Protein AF-A0A519EHX8-F1 (afdb_monomer)

Solvent-accessible surface area (backbone atoms only — not comparable to full-atom values): 9164 Å² total; per-residue (Å²): 138,86,83,90,89,79,92,77,87,86,89,83,84,90,79,92,86,82,85,88,84,86,84,90,80,91,80,90,84,87,84,90,84,77,94,84,84,89,82,90,84,70,79,72,76,76,70,80,77,74,66,50,79,37,55,89,44,58,75,76,44,63,64,68,82,76,87,35,92,47,74,42,64,42,79,53,74,64,41,66,29,27,34,33,44,48,28,32,24,74,39,66,49,54,86,52,86,92,36,44,37,29,40,29,34,38,53,58,97,89,46,72,49,78,49,55,47,24,68,45,72,74,62,54,64,72,36,79,46,46,54,67,36,73,39,31,20,31,68

Nearest PDB structures (foldseek):
  7qrl-assembly2_B  TM=9.543E-01  e=3.410E-07  Caulobacter vibrioides
  8c0j-assembly1_B  TM=9.342E-01  e=8.572E-06  Citrobacter rodentium
  8tzl-assembly1_E  TM=9.399E-01  e=1.564E-05  Vibrio cholerae
  7e64-assembly1_A  TM=7.953E-01  e=8.057E-05  Campylobacter jejuni
  6smk-assembly1_A  TM=7.667E-01  e=5.762E-04  Enterococcus faecalis V583

Radius of gyration: 29.68 Å; Cα contacts (8 Å, |Δi|>4): 220; chains: 1; bounding box: 86×54×64 Å

pLDDT: mean 78.02, std 21.16, range [36.06, 97.44]

Secondary structure (DSSP, 8-state):
--------------------------------------------------PPPSSSS-EEE---SSS-SS-EE---TTPEEE-SSSEEEEEEES-STTT-EEEEEE-SSS-EEEEEEEEEE---TT-EE-TT-EEEEE-

Sequence (139 aa):
MPRSNFPLLALRSTAAVGAVFALLACTTTGPTPGTGKPGTGATPAQPKALFIRPAAGATLSRYDGKRNKGLDIAGNAGDPVIAAADGRVVFVGSQLRGYGNMVIVKHNETFLTAYAHNQAIAVKENQIVRQGQKIAEMG

Structure (mmCIF, N/CA/C/O backbone):
data_AF-A0A519EHX8-F1
#
_entry.id   AF-A0A519EHX8-F1
#
loop_
_atom_site.group_PDB
_atom_site.id
_atom_site.type_symbol
_atom_site.label_atom_id
_atom_site.label_alt_id
_atom_site.label_comp_id
_atom_site.label_asym_id
_atom_site.label_entity_id
_atom_site.label_seq_id
_atom_site.pdbx_PDB_ins_code
_atom_site.Cartn_x
_atom_site.Cartn_y
_atom_site.Cartn_z
_atom_site.occupancy
_atom_site.B_iso_or_equiv
_atom_site.auth_seq_id
_atom_site.auth_comp_id
_atom_site.auth_asym_id
_atom_site.auth_atom_id
_atom_site.pdbx_PDB_model_num
ATOM 1 N N . MET A 1 1 ? -68.489 -8.369 -25.624 1.00 43.09 1 MET A N 1
ATOM 2 C CA . MET A 1 1 ? -68.039 -9.780 -25.764 1.00 43.09 1 MET A CA 1
ATOM 3 C C . MET A 1 1 ? -66.754 -9.773 -26.590 1.00 43.09 1 MET A C 1
ATOM 5 O O . MET A 1 1 ? -66.739 -8.925 -27.475 1.00 43.09 1 MET A O 1
ATOM 9 N N . PRO A 1 2 ? -65.740 -10.657 -26.434 1.00 55.25 2 PRO A N 1
ATOM 10 C CA . PRO A 1 2 ? -65.383 -11.664 -25.402 1.00 55.25 2 PRO A CA 1
ATOM 11 C C . PRO A 1 2 ? -63.995 -11.359 -24.745 1.00 55.25 2 PRO A C 1
ATOM 13 O O . PRO A 1 2 ? -63.214 -10.590 -25.285 1.00 55.25 2 PRO A O 1
ATOM 16 N N . ARG A 1 3 ? -63.725 -11.697 -23.474 1.00 43.38 3 ARG A N 1
ATOM 17 C CA . ARG A 1 3 ? -63.249 -12.975 -22.874 1.00 43.38 3 ARG A CA 1
ATOM 18 C C . ARG A 1 3 ? -61.792 -13.385 -23.195 1.00 43.38 3 ARG A C 1
ATOM 20 O O . ARG A 1 3 ? -61.523 -13.960 -24.237 1.00 43.38 3 ARG A O 1
ATOM 27 N N . SER A 1 4 ? -60.915 -13.107 -22.218 1.00 57.81 4 SER A N 1
ATOM 28 C CA . SER A 1 4 ? -59.992 -14.038 -21.527 1.00 57.81 4 SER A CA 1
ATOM 29 C C . SER A 1 4 ? -59.362 -15.199 -22.309 1.00 57.81 4 SER A C 1
ATOM 31 O O . SER A 1 4 ? -60.084 -16.086 -22.753 1.00 57.81 4 SER A O 1
ATOM 33 N N . ASN A 1 5 ? -58.024 -15.300 -22.277 1.00 53.59 5 ASN A N 1
ATOM 34 C CA . ASN A 1 5 ? -57.341 -16.592 -22.385 1.00 53.59 5 ASN A CA 1
ATOM 35 C C . ASN A 1 5 ? -55.972 -16.587 -21.668 1.00 53.59 5 ASN A C 1
ATOM 37 O O . ASN A 1 5 ? -54.995 -16.040 -22.169 1.00 53.59 5 ASN A O 1
ATOM 41 N N . PHE A 1 6 ? -55.928 -17.198 -20.482 1.00 54.97 6 PHE A N 1
ATOM 42 C CA . PHE A 1 6 ? -54.715 -17.645 -19.787 1.00 54.97 6 PHE A CA 1
ATOM 43 C C . PHE A 1 6 ? -54.666 -19.176 -19.902 1.00 54.97 6 PHE A C 1
ATOM 45 O O . PHE A 1 6 ? -55.687 -19.806 -19.612 1.00 54.97 6 PHE A O 1
ATOM 52 N N . PRO A 1 7 ? -53.540 -19.805 -20.280 1.00 60.97 7 PRO A N 1
ATOM 53 C CA . PRO A 1 7 ? -53.424 -21.252 -20.193 1.00 60.97 7 PRO A CA 1
ATOM 54 C C . PRO A 1 7 ? -53.146 -21.690 -18.746 1.00 60.97 7 PRO A C 1
ATOM 56 O O . PRO A 1 7 ? -52.246 -21.194 -18.070 1.00 60.97 7 PRO A O 1
ATOM 59 N N . LEU A 1 8 ? -53.987 -22.622 -18.306 1.00 47.22 8 LEU A N 1
ATOM 60 C CA . LEU A 1 8 ? -54.008 -23.346 -17.038 1.00 47.22 8 LEU A CA 1
ATOM 61 C C . LEU A 1 8 ? -53.202 -24.661 -17.169 1.00 47.22 8 LEU A C 1
ATOM 63 O O . LEU A 1 8 ? -53.045 -25.164 -18.280 1.00 47.22 8 LEU A O 1
ATOM 67 N N . LEU A 1 9 ? -52.848 -25.262 -16.021 1.00 48.34 9 LEU A N 1
ATOM 68 C CA . LEU A 1 9 ? -52.297 -26.621 -15.798 1.00 48.34 9 LEU A CA 1
ATOM 69 C C . LEU A 1 9 ? -50.791 -26.794 -16.111 1.00 48.34 9 LEU A C 1
ATOM 71 O O . LEU A 1 9 ? -50.321 -26.461 -17.183 1.00 48.34 9 LEU A O 1
ATOM 75 N N . ALA A 1 10 ? -49.969 -27.351 -15.217 1.00 45.78 10 ALA A N 1
ATOM 76 C CA . ALA A 1 10 ? -50.206 -28.642 -14.583 1.00 45.78 10 ALA A CA 1
ATOM 77 C C . ALA A 1 10 ? -49.634 -28.775 -13.157 1.00 45.78 10 ALA A C 1
ATOM 79 O O . ALA A 1 10 ? -48.503 -28.407 -12.852 1.00 45.78 10 ALA A O 1
ATOM 80 N N . LEU A 1 11 ? -50.469 -29.391 -12.323 1.00 51.28 11 LEU A N 1
ATOM 81 C CA . LEU A 1 11 ? -50.260 -29.915 -10.980 1.00 51.28 11 LEU A CA 1
ATOM 82 C C . LEU A 1 11 ? -49.600 -31.307 -11.049 1.00 51.28 11 LEU A C 1
ATOM 84 O O . LEU A 1 11 ? -50.126 -32.174 -11.744 1.00 51.28 11 LEU A O 1
ATOM 88 N N . ARG A 1 12 ? -48.518 -31.547 -10.294 1.00 48.56 12 ARG A N 1
ATOM 89 C CA . ARG A 1 12 ? -48.061 -32.880 -9.827 1.00 48.56 12 ARG A CA 1
ATOM 90 C C . ARG A 1 12 ? -47.358 -32.688 -8.472 1.00 48.56 12 ARG A C 1
ATOM 92 O O . ARG A 1 12 ? -46.308 -32.068 -8.419 1.00 48.56 12 ARG A O 1
ATOM 99 N N . SER A 1 13 ? -48.045 -32.896 -7.350 1.00 43.69 13 SER A N 1
ATOM 100 C CA . SER A 1 13 ? -48.182 -34.169 -6.608 1.00 43.69 13 SER A CA 1
ATOM 101 C C . SER A 1 13 ? -46.928 -34.598 -5.822 1.00 43.69 13 SER A C 1
ATOM 103 O O . SER A 1 13 ? -46.024 -35.224 -6.356 1.00 43.69 13 SER A O 1
ATOM 105 N N . THR A 1 14 ? -46.939 -34.217 -4.538 1.00 49.62 14 THR A N 1
ATOM 106 C CA . THR A 1 14 ? -46.681 -34.980 -3.290 1.00 49.62 14 THR A CA 1
ATOM 107 C C . THR A 1 14 ? -45.928 -36.323 -3.294 1.00 49.62 14 THR A C 1
ATOM 109 O O . THR A 1 14 ? -46.400 -37.290 -3.885 1.00 49.62 14 THR A O 1
ATOM 112 N N . ALA A 1 15 ? -44.931 -36.423 -2.402 1.00 48.00 15 ALA A N 1
ATOM 113 C CA . ALA A 1 15 ? -44.737 -37.485 -1.387 1.00 48.00 15 ALA A CA 1
ATOM 114 C C . ALA A 1 15 ? -43.733 -36.935 -0.332 1.00 48.00 15 ALA A C 1
ATOM 116 O O . ALA A 1 15 ? -42.703 -36.406 -0.730 1.00 48.00 15 ALA A O 1
ATOM 117 N N . ALA A 1 16 ? -44.058 -36.744 0.960 1.00 46.53 16 ALA A N 1
ATOM 118 C CA . ALA A 1 16 ? -44.213 -37.730 2.055 1.00 46.53 16 ALA A CA 1
ATOM 119 C C . ALA A 1 16 ? -42.914 -38.537 2.319 1.00 46.53 16 ALA A C 1
ATOM 121 O O . ALA A 1 16 ? -42.324 -38.999 1.356 1.00 46.53 16 ALA A O 1
ATOM 122 N N . VAL A 1 17 ? -42.380 -38.821 3.519 1.00 46.62 17 VAL A N 1
ATOM 123 C CA . VAL A 1 17 ? -42.726 -38.703 4.956 1.00 46.62 17 VAL A CA 1
ATOM 124 C C . VAL A 1 17 ? -41.438 -39.070 5.744 1.00 46.62 17 VAL A C 1
ATOM 126 O O . VAL A 1 17 ? -40.627 -39.844 5.244 1.00 46.62 17 VAL A O 1
ATOM 129 N N . GLY A 1 18 ? -41.283 -38.588 6.986 1.00 39.56 18 GLY A N 1
ATOM 130 C CA . GLY A 1 18 ? -40.362 -39.148 8.000 1.00 39.56 18 GLY A CA 1
ATOM 131 C C . GLY A 1 18 ? -40.212 -38.210 9.211 1.00 39.56 18 GLY A C 1
ATOM 132 O O . GLY A 1 18 ? -39.377 -37.318 9.182 1.00 39.56 18 GLY A O 1
ATOM 133 N N . ALA A 1 19 ? -41.178 -38.160 10.141 1.00 50.41 19 ALA A N 1
ATOM 134 C CA . ALA A 1 19 ? -41.227 -38.928 11.407 1.00 50.41 19 ALA A CA 1
ATOM 135 C C . ALA A 1 19 ? -40.030 -38.623 12.348 1.00 50.41 19 ALA A C 1
ATOM 137 O O . ALA A 1 19 ? -38.945 -39.151 12.157 1.00 50.41 19 ALA A O 1
ATOM 138 N N . VAL A 1 20 ? -40.120 -37.586 13.196 1.00 49.75 20 VAL A N 1
ATOM 139 C CA . VAL A 1 20 ? -40.538 -37.589 14.626 1.00 49.75 20 VAL A CA 1
ATOM 140 C C . VAL A 1 20 ? -39.564 -38.310 15.571 1.00 49.75 20 VAL A C 1
ATOM 142 O O . VAL A 1 20 ? -39.536 -39.532 15.608 1.00 49.75 20 VAL A O 1
ATOM 145 N N . PHE A 1 21 ? -38.897 -37.533 16.435 1.00 46.91 21 PHE A N 1
ATOM 146 C CA . PHE A 1 21 ? -38.551 -37.930 17.805 1.00 46.91 21 PHE A CA 1
ATOM 147 C C . PHE A 1 21 ? -38.696 -36.721 18.746 1.00 46.91 21 PHE A C 1
ATOM 149 O O . PHE A 1 21 ? -38.041 -35.694 18.585 1.00 46.91 21 PHE A O 1
ATOM 156 N N . ALA A 1 22 ? -39.619 -36.863 19.696 1.00 47.88 22 ALA A N 1
ATOM 157 C CA . ALA A 1 22 ? -39.809 -36.041 20.891 1.00 47.88 22 ALA A CA 1
ATOM 158 C C . ALA A 1 22 ? -38.858 -36.571 22.004 1.00 47.88 22 ALA A C 1
ATOM 160 O O . ALA A 1 22 ? -38.336 -37.670 21.848 1.00 47.88 22 ALA A O 1
ATOM 161 N N . LEU A 1 23 ? -38.548 -35.941 23.143 1.00 49.62 23 LEU A N 1
ATOM 162 C CA . LEU A 1 23 ? -39.348 -35.197 24.122 1.00 49.62 23 LEU A CA 1
ATOM 163 C C . LEU A 1 23 ? -38.387 -34.773 25.278 1.00 49.62 23 LEU A C 1
ATOM 165 O O . LEU A 1 23 ? -37.368 -35.431 25.475 1.00 49.62 23 LEU A O 1
ATOM 169 N N . LEU A 1 24 ? -38.821 -33.798 26.097 1.00 51.38 24 LEU A N 1
ATOM 170 C CA . LEU A 1 24 ? -38.418 -33.474 27.494 1.00 51.38 24 LEU A CA 1
ATOM 171 C C . LEU A 1 24 ? -37.150 -32.614 27.724 1.00 51.38 24 LEU A C 1
ATOM 173 O O . LEU A 1 24 ? -36.133 -32.849 27.095 1.00 51.38 24 LEU A O 1
ATOM 177 N N . ALA A 1 25 ? -37.044 -31.692 28.694 1.00 42.75 25 ALA A N 1
ATOM 178 C CA . ALA A 1 25 ? -37.944 -30.886 29.542 1.00 42.75 25 ALA A CA 1
ATOM 179 C C . ALA A 1 25 ? -37.055 -30.053 30.521 1.00 42.75 25 ALA A C 1
ATOM 181 O O . ALA A 1 25 ? -35.926 -30.459 30.776 1.00 42.75 25 ALA A O 1
ATOM 182 N N . CYS A 1 26 ? -37.625 -29.008 31.158 1.00 36.06 26 CYS A N 1
ATOM 183 C CA . CYS A 1 26 ? -37.190 -28.366 32.432 1.00 36.06 26 CYS A CA 1
ATOM 184 C C . CYS A 1 26 ? -35.904 -27.493 32.381 1.00 36.06 26 CYS A C 1
ATOM 186 O O . CYS A 1 26 ? -34.982 -27.819 31.657 1.00 36.06 26 CYS A O 1
ATOM 188 N N . THR A 1 27 ? -35.656 -26.402 33.118 1.00 41.41 27 THR A N 1
ATOM 189 C CA . THR A 1 27 ? -36.340 -25.567 34.127 1.00 41.41 27 THR A CA 1
ATOM 190 C C . THR A 1 27 ? -35.393 -24.381 34.441 1.00 41.41 27 THR A C 1
ATOM 192 O O . THR A 1 27 ? -34.182 -24.565 34.470 1.00 41.41 27 THR A O 1
ATOM 195 N N . THR A 1 28 ? -35.970 -23.213 34.760 1.00 45.91 28 THR A N 1
ATOM 196 C CA . THR A 1 28 ? -35.573 -22.262 35.836 1.00 45.91 28 THR A CA 1
ATOM 197 C C . THR A 1 28 ? -34.231 -21.485 35.845 1.00 45.91 28 THR A C 1
ATOM 199 O O . THR A 1 28 ? -33.150 -22.061 35.847 1.00 45.91 28 THR A O 1
ATOM 202 N N . THR A 1 29 ? -34.387 -20.174 36.122 1.00 45.75 29 THR A N 1
ATOM 203 C CA . THR A 1 29 ? -33.524 -19.273 36.936 1.00 45.75 29 THR A CA 1
ATOM 204 C C . THR A 1 29 ? -32.509 -18.380 36.202 1.00 45.75 29 THR A C 1
ATOM 206 O O . THR A 1 29 ? -31.592 -18.849 35.541 1.00 45.75 29 THR A O 1
ATOM 209 N N . GLY A 1 30 ? -32.682 -17.057 36.366 1.00 46.91 30 GLY A N 1
ATOM 210 C CA . GLY A 1 30 ? -31.761 -16.000 35.915 1.00 46.91 30 GLY A CA 1
ATOM 211 C C . GLY A 1 30 ? -30.446 -15.935 36.709 1.00 46.91 30 GLY A C 1
ATOM 212 O O . GLY A 1 30 ? -30.235 -16.726 37.627 1.00 46.91 30 GLY A O 1
ATOM 213 N N . PRO A 1 31 ? -29.564 -14.968 36.392 1.00 53.19 31 PRO A N 1
ATOM 214 C CA . PRO A 1 31 ? -29.543 -13.763 37.230 1.00 53.19 31 PRO A CA 1
ATOM 215 C C . PRO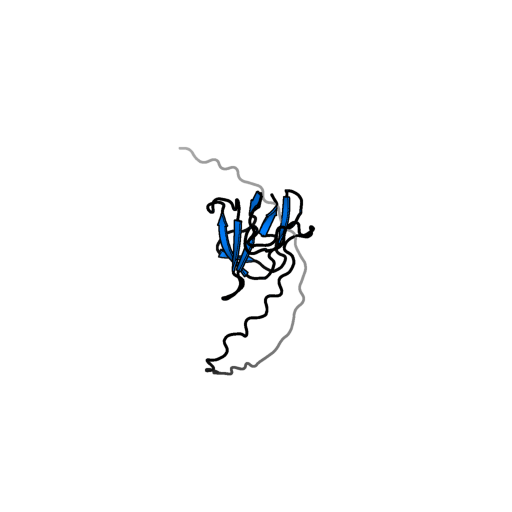 A 1 31 ? -29.226 -12.448 36.483 1.00 53.19 31 PRO A C 1
ATOM 217 O O . PRO A 1 31 ? -28.479 -12.421 35.509 1.00 53.19 31 PRO A O 1
ATOM 220 N N . THR A 1 32 ? -29.727 -11.333 37.026 1.00 51.41 32 THR A N 1
ATOM 221 C CA . THR A 1 32 ? -29.148 -9.984 36.867 1.00 51.41 32 THR A CA 1
ATOM 222 C C . THR A 1 32 ? -28.199 -9.751 38.047 1.00 51.41 32 THR A C 1
ATOM 224 O O . THR A 1 32 ? -28.633 -9.911 39.190 1.00 51.41 32 THR A O 1
ATOM 227 N N . PRO A 1 33 ? -26.905 -9.472 37.818 1.00 51.19 33 PRO A N 1
ATOM 228 C CA . PRO A 1 33 ? -26.298 -8.193 38.243 1.00 51.19 33 PRO A CA 1
ATOM 229 C C . PRO A 1 33 ? -25.150 -7.756 37.288 1.00 51.19 33 PRO A C 1
ATOM 231 O O . PRO A 1 33 ? -24.602 -8.563 36.554 1.00 51.19 33 PRO A O 1
ATOM 234 N N . GLY A 1 34 ? -24.684 -6.512 37.215 1.00 49.53 34 GLY A N 1
ATOM 235 C CA . GLY A 1 34 ? -24.889 -5.366 38.078 1.00 49.53 34 GLY A CA 1
ATOM 236 C C . GLY A 1 34 ? -24.304 -4.090 37.461 1.00 49.53 34 GLY A C 1
ATOM 237 O O . GLY A 1 34 ? -23.566 -4.103 36.476 1.00 49.53 34 GLY A O 1
ATOM 238 N N . THR A 1 35 ? -24.675 -2.976 38.076 1.00 50.50 35 THR A N 1
ATOM 239 C CA . THR A 1 35 ? -24.130 -1.641 37.854 1.00 50.50 35 THR A CA 1
ATOM 240 C C . THR A 1 35 ? -22.633 -1.610 38.161 1.00 50.50 35 THR A C 1
ATOM 242 O O . THR A 1 35 ? -22.227 -1.886 39.286 1.00 50.50 35 THR A O 1
ATOM 245 N N . GLY A 1 36 ? -21.826 -1.199 37.182 1.00 46.62 36 GLY A N 1
ATOM 246 C CA . GLY A 1 36 ? -20.423 -0.836 37.365 1.00 46.62 36 GLY A CA 1
ATOM 247 C C . GLY A 1 36 ? -20.031 0.309 36.429 1.00 46.62 36 GLY A C 1
ATOM 248 O O . GLY A 1 36 ? -19.767 0.103 35.251 1.00 46.62 36 GLY A O 1
ATOM 249 N N . LYS A 1 37 ? -19.996 1.529 36.958 1.00 48.28 37 LYS A N 1
ATOM 250 C CA . LYS A 1 37 ? -19.274 2.706 36.435 1.00 48.28 37 LYS A CA 1
ATOM 251 C C . LYS A 1 37 ? -18.691 3.407 37.679 1.00 48.28 37 LYS A C 1
ATOM 253 O O . LYS A 1 37 ? -19.394 3.348 38.689 1.00 48.28 37 LYS A O 1
ATOM 258 N N . PRO A 1 38 ? -17.521 4.094 37.685 1.00 52.16 38 PRO A N 1
ATOM 259 C CA . PRO A 1 38 ? -16.658 4.552 36.577 1.00 52.16 38 PRO A CA 1
ATOM 260 C C . PRO A 1 38 ? -15.147 4.249 36.725 1.00 52.16 38 PRO A C 1
ATOM 262 O O . PRO A 1 38 ? -14.624 4.097 37.821 1.00 52.16 38 PRO A O 1
ATOM 265 N N . GLY A 1 39 ? -14.419 4.333 35.608 1.00 51.34 39 GLY A N 1
ATOM 266 C CA . GLY A 1 39 ? -12.966 4.517 35.593 1.00 51.34 39 GLY A CA 1
ATOM 267 C C . GLY A 1 39 ? -12.515 5.187 34.297 1.00 51.34 39 GLY A C 1
ATOM 268 O O . GLY A 1 39 ? -12.256 4.518 33.304 1.00 51.34 39 GLY A O 1
ATOM 269 N N . THR A 1 40 ? -12.459 6.518 34.290 1.00 52.28 40 THR A N 1
ATOM 270 C CA . THR A 1 40 ? -11.641 7.268 33.329 1.00 52.28 40 THR A CA 1
ATOM 271 C C . THR A 1 40 ? -10.182 7.051 33.712 1.00 52.28 40 THR A C 1
ATOM 273 O O . THR A 1 40 ? -9.827 7.314 34.857 1.00 52.28 40 THR A O 1
ATOM 276 N N . GLY A 1 41 ? -9.339 6.626 32.769 1.00 51.06 41 GLY A N 1
ATOM 277 C CA . GLY A 1 41 ? -7.887 6.700 32.943 1.00 51.06 41 GLY A CA 1
ATOM 278 C C . GLY A 1 41 ? -7.127 5.430 32.593 1.00 51.06 41 GLY A C 1
ATOM 279 O O . GLY A 1 41 ? -6.532 4.804 33.458 1.00 51.06 41 GLY A O 1
ATOM 280 N N . ALA A 1 42 ? -7.084 5.104 31.308 1.00 52.06 42 ALA A N 1
ATOM 281 C CA . ALA A 1 42 ? -5.878 4.581 30.685 1.00 52.06 42 ALA A CA 1
ATOM 282 C C . ALA A 1 42 ? -6.002 4.895 29.198 1.00 52.06 42 ALA A C 1
ATOM 284 O O . ALA A 1 42 ? -6.758 4.240 28.482 1.00 52.06 42 ALA A O 1
ATOM 285 N N . THR A 1 43 ? -5.285 5.918 28.728 1.00 52.97 43 THR A N 1
ATOM 286 C CA . THR A 1 43 ? -4.861 5.929 27.326 1.00 52.97 43 THR A CA 1
ATOM 287 C C . THR A 1 43 ? -4.277 4.542 27.075 1.00 52.97 43 THR A C 1
ATOM 289 O O . THR A 1 43 ? -3.351 4.172 27.805 1.00 52.97 43 THR A O 1
ATOM 292 N N . PRO A 1 44 ? -4.826 3.733 26.150 1.00 51.72 44 PRO A N 1
ATOM 293 C CA . PRO A 1 44 ? -4.238 2.442 25.855 1.00 51.72 44 PRO A CA 1
ATOM 294 C C . PRO A 1 44 ? -2.777 2.707 25.529 1.00 51.72 44 PRO A C 1
ATOM 296 O O . PRO A 1 44 ? -2.490 3.540 24.665 1.00 51.72 44 PRO A O 1
ATOM 299 N N . ALA A 1 45 ? -1.865 2.069 26.267 1.00 59.88 45 ALA A N 1
ATOM 300 C CA . ALA A 1 45 ? -0.461 2.043 25.907 1.00 59.88 45 ALA A CA 1
ATOM 301 C C . ALA A 1 45 ? -0.429 1.644 24.434 1.00 59.88 45 ALA A C 1
ATOM 303 O O . ALA A 1 45 ? -0.833 0.528 24.102 1.00 59.88 45 ALA A O 1
ATOM 304 N N . GLN A 1 46 ? -0.101 2.606 23.564 1.00 58.03 46 GLN A N 1
ATOM 305 C CA . GLN A 1 46 ? -0.154 2.419 22.121 1.00 58.03 46 GLN A CA 1
ATOM 306 C C . GLN A 1 46 ? 0.697 1.179 21.858 1.00 58.03 46 GLN A C 1
ATOM 308 O O . GLN A 1 46 ? 1.899 1.218 22.153 1.00 58.03 46 GLN A O 1
ATOM 313 N N . PRO A 1 47 ? 0.106 0.059 21.404 1.00 56.28 47 PRO A N 1
ATOM 314 C CA . PRO A 1 47 ? 0.900 -1.116 21.146 1.00 56.28 47 PRO A CA 1
ATOM 315 C C . PRO A 1 47 ? 1.953 -0.677 20.142 1.00 56.28 47 PRO A C 1
ATOM 317 O O . PRO A 1 47 ? 1.633 0.011 19.167 1.00 56.28 47 PRO A O 1
ATOM 320 N N . LYS A 1 48 ? 3.215 -1.027 20.402 1.00 55.44 48 LYS A N 1
ATOM 321 C CA . LYS A 1 48 ? 4.260 -0.948 19.388 1.00 55.44 48 LYS A CA 1
ATOM 322 C C . LYS A 1 48 ? 3.689 -1.676 18.179 1.00 55.44 48 LYS A C 1
ATOM 324 O O . LYS A 1 48 ? 3.559 -2.896 18.228 1.00 55.44 48 LYS A O 1
ATOM 329 N N . ALA A 1 49 ? 3.257 -0.938 17.160 1.00 60.84 49 ALA A N 1
ATOM 330 C CA . ALA A 1 49 ? 2.690 -1.551 15.978 1.00 60.84 49 ALA A CA 1
ATOM 331 C C . ALA A 1 49 ? 3.807 -2.413 15.388 1.00 60.84 49 ALA A C 1
ATOM 333 O O . ALA A 1 49 ? 4.848 -1.915 14.955 1.00 60.84 49 ALA A O 1
ATOM 334 N N . LEU A 1 50 ? 3.650 -3.727 15.516 1.00 82.81 50 LEU A N 1
ATOM 335 C CA . LEU A 1 50 ? 4.571 -4.693 14.951 1.00 82.81 50 LEU A CA 1
ATOM 336 C C . LEU A 1 50 ? 4.280 -4.700 13.459 1.00 82.81 50 LEU A C 1
ATOM 338 O O . LEU A 1 50 ? 3.373 -5.387 13.011 1.00 82.81 50 LEU A O 1
ATOM 342 N N . PHE A 1 51 ? 4.988 -3.863 12.708 1.00 90.75 51 PHE A N 1
ATOM 343 C CA . PHE A 1 51 ? 4.836 -3.790 11.262 1.00 90.75 51 PHE A CA 1
ATOM 344 C C . PHE A 1 51 ? 5.483 -5.009 10.606 1.00 90.75 51 PHE A C 1
ATOM 346 O O . PHE A 1 51 ? 6.674 -5.263 10.801 1.00 90.75 51 PHE A O 1
ATOM 353 N N . ILE A 1 52 ? 4.713 -5.741 9.803 1.00 93.69 52 ILE A N 1
ATOM 354 C CA . ILE A 1 52 ? 5.258 -6.749 8.890 1.00 93.69 52 ILE A CA 1
ATOM 355 C C . ILE A 1 52 ? 5.755 -6.085 7.606 1.00 93.69 52 ILE A C 1
ATOM 357 O O . ILE A 1 52 ? 5.414 -4.941 7.293 1.00 93.69 52 ILE A O 1
ATOM 361 N N . ARG A 1 53 ? 6.554 -6.818 6.830 1.00 93.06 53 ARG A N 1
ATOM 362 C CA . ARG A 1 53 ? 6.961 -6.361 5.500 1.00 93.06 53 ARG A CA 1
ATOM 363 C C . ARG A 1 53 ? 5.746 -6.339 4.563 1.00 93.06 53 ARG A C 1
ATOM 365 O O . ARG A 1 53 ? 5.067 -7.357 4.467 1.00 93.06 53 ARG A O 1
ATOM 372 N N . PRO A 1 54 ? 5.502 -5.236 3.838 1.00 93.12 54 PRO A N 1
ATOM 373 C CA . PRO A 1 54 ? 4.358 -5.131 2.934 1.00 93.12 54 PRO A CA 1
ATOM 374 C C . PRO A 1 54 ? 4.577 -5.791 1.564 1.00 93.12 54 PRO A C 1
ATOM 376 O O . PRO A 1 54 ? 3.622 -5.954 0.810 1.00 93.12 54 PRO A O 1
ATOM 379 N N . ALA A 1 55 ? 5.818 -6.170 1.244 1.00 94.06 55 ALA A N 1
ATOM 380 C CA . ALA A 1 55 ? 6.187 -6.911 0.042 1.00 94.06 55 ALA A CA 1
ATOM 381 C C . ALA A 1 55 ? 7.394 -7.829 0.319 1.00 94.06 55 ALA A C 1
ATOM 383 O O . ALA A 1 55 ? 8.210 -7.568 1.216 1.00 94.06 55 ALA A O 1
ATOM 384 N N . ALA A 1 56 ? 7.500 -8.917 -0.447 1.00 90.38 56 ALA A N 1
ATOM 385 C CA . ALA A 1 56 ? 8.494 -9.971 -0.234 1.00 90.38 56 ALA A CA 1
ATOM 386 C C . ALA A 1 56 ? 9.888 -9.647 -0.798 1.00 90.38 56 ALA A C 1
ATOM 388 O O . ALA A 1 56 ? 10.871 -10.227 -0.341 1.00 90.38 56 ALA A O 1
ATOM 389 N N . GLY A 1 57 ? 9.997 -8.739 -1.772 1.00 91.50 57 GLY A N 1
ATOM 390 C CA . GLY A 1 57 ? 11.262 -8.512 -2.466 1.00 91.50 57 GLY A CA 1
ATOM 391 C C . GLY A 1 57 ? 12.328 -7.789 -1.641 1.00 91.50 57 GLY A C 1
ATOM 392 O O . GLY A 1 57 ? 12.117 -7.369 -0.497 1.00 91.50 57 GLY A O 1
ATOM 393 N N . ALA A 1 58 ? 13.518 -7.677 -2.233 1.00 92.88 58 ALA A N 1
ATOM 394 C CA . ALA A 1 58 ? 14.679 -7.048 -1.614 1.00 92.88 58 ALA A CA 1
ATOM 395 C C . ALA A 1 58 ? 14.472 -5.539 -1.429 1.00 92.88 58 ALA A C 1
ATOM 397 O O . ALA A 1 58 ? 13.751 -4.898 -2.185 1.00 92.88 58 ALA A O 1
ATOM 398 N N . THR A 1 59 ? 15.117 -4.941 -0.431 1.00 93.25 59 THR A N 1
ATOM 399 C CA . THR A 1 59 ? 15.120 -3.480 -0.311 1.00 93.25 59 THR A CA 1
ATOM 400 C C . THR A 1 59 ? 16.081 -2.882 -1.332 1.00 93.25 59 THR A C 1
ATOM 402 O O . THR A 1 59 ? 17.276 -3.154 -1.259 1.00 93.25 59 THR A O 1
ATOM 405 N N . LEU A 1 60 ? 15.563 -2.049 -2.232 1.00 91.50 60 LEU A N 1
ATOM 406 C CA . LEU A 1 60 ? 16.346 -1.335 -3.241 1.00 91.50 60 LEU A CA 1
ATOM 407 C C . LEU A 1 60 ? 16.986 -0.078 -2.655 1.00 91.50 60 LEU A C 1
ATOM 409 O O . LEU A 1 60 ? 18.177 0.160 -2.830 1.00 91.50 60 LEU A O 1
ATOM 413 N N . SER A 1 61 ? 16.202 0.674 -1.886 1.00 92.38 61 SER A N 1
ATOM 414 C CA . SER A 1 61 ? 16.636 1.921 -1.265 1.00 92.38 61 SER A CA 1
ATOM 415 C C . SER A 1 61 ? 16.114 2.006 0.158 1.00 92.38 61 SER A C 1
ATOM 417 O O . SER A 1 61 ? 15.000 1.579 0.468 1.00 92.38 61 SER A O 1
ATOM 419 N N . ARG A 1 62 ? 16.925 2.588 1.036 1.00 92.56 62 ARG A N 1
ATOM 420 C CA . ARG A 1 62 ? 16.566 2.885 2.423 1.00 92.56 62 ARG A CA 1
ATOM 421 C C . ARG A 1 62 ? 16.299 4.379 2.568 1.00 92.56 62 ARG A C 1
ATOM 423 O O . ARG A 1 62 ? 16.754 5.178 1.754 1.00 92.56 62 ARG A O 1
ATOM 430 N N . TYR A 1 63 ? 15.628 4.734 3.654 1.00 92.00 63 TYR A N 1
ATOM 431 C CA . TYR A 1 63 ? 15.459 6.119 4.066 1.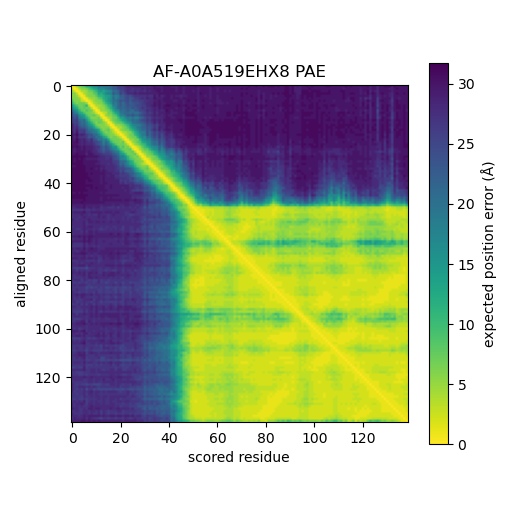00 92.00 63 TYR A CA 1
ATOM 432 C C . TYR A 1 63 ? 16.826 6.782 4.289 1.00 92.00 63 TYR A C 1
ATOM 434 O O . TYR A 1 63 ? 17.624 6.284 5.084 1.00 92.00 63 TYR A O 1
ATOM 442 N N . ASP A 1 64 ? 17.078 7.908 3.622 1.0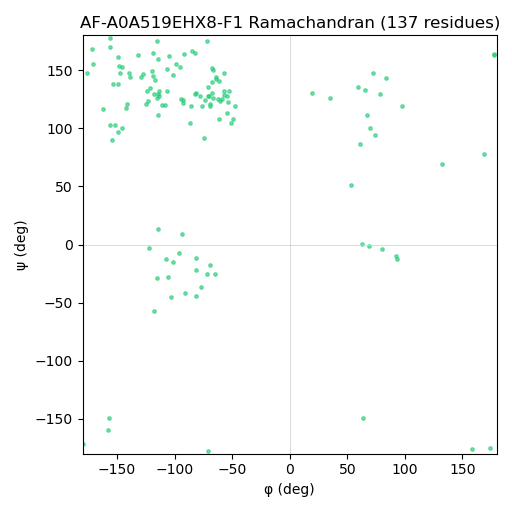0 90.50 64 ASP A N 1
ATOM 443 C CA . ASP A 1 64 ? 18.301 8.712 3.782 1.00 90.50 64 ASP A CA 1
ATOM 444 C C . ASP A 1 64 ? 18.004 10.165 4.203 1.00 90.50 64 ASP A C 1
ATOM 446 O O . ASP A 1 64 ? 18.920 10.960 4.412 1.00 90.50 64 ASP A O 1
ATOM 450 N N . GLY A 1 65 ? 16.722 10.534 4.311 1.00 87.31 65 GLY A N 1
ATOM 451 C CA . GLY A 1 65 ? 16.270 11.870 4.708 1.00 87.31 65 GLY A CA 1
ATOM 452 C C . GLY A 1 65 ? 16.544 12.980 3.686 1.00 87.31 65 GLY A C 1
ATOM 453 O O . GLY A 1 65 ? 16.159 14.123 3.927 1.00 87.31 65 GLY A O 1
ATOM 454 N N . LYS A 1 66 ? 17.177 12.676 2.544 1.00 88.25 66 LYS A N 1
ATOM 455 C CA . LYS A 1 66 ? 17.489 13.651 1.486 1.00 88.25 66 LYS A CA 1
ATOM 456 C C . LYS A 1 66 ? 16.797 13.297 0.180 1.00 88.25 66 LYS A C 1
ATOM 458 O O . LYS A 1 66 ? 16.070 14.125 -0.368 1.00 88.25 66 LYS A O 1
ATOM 463 N N . ARG A 1 67 ? 17.047 12.096 -0.343 1.00 85.50 67 ARG A N 1
ATOM 464 C CA . ARG A 1 67 ? 16.546 11.646 -1.648 1.00 85.50 67 ARG A CA 1
ATOM 465 C C . ARG A 1 67 ? 15.366 10.700 -1.499 1.00 85.50 67 ARG A C 1
ATOM 467 O O . ARG A 1 67 ? 14.356 10.903 -2.165 1.00 85.50 67 ARG A O 1
ATOM 474 N N . ASN A 1 68 ? 15.466 9.735 -0.595 1.00 86.62 68 ASN A N 1
ATOM 475 C CA . ASN A 1 68 ? 14.422 8.787 -0.271 1.00 86.62 68 ASN A CA 1
ATOM 476 C C . ASN A 1 68 ? 13.821 9.078 1.114 1.00 86.62 68 ASN A C 1
ATOM 478 O O . ASN A 1 68 ? 14.488 9.048 2.152 1.00 86.62 68 ASN A O 1
ATOM 482 N N . LYS A 1 69 ? 12.514 9.351 1.110 1.00 89.94 69 LYS A N 1
ATOM 483 C CA . LYS A 1 69 ? 11.706 9.637 2.303 1.00 89.94 69 LYS A CA 1
ATOM 484 C C . LYS A 1 69 ? 11.014 8.388 2.862 1.00 89.94 69 LYS A C 1
ATOM 486 O O . LYS A 1 69 ? 10.184 8.506 3.756 1.00 89.94 69 LYS A O 1
ATOM 491 N N . GLY A 1 70 ? 11.351 7.208 2.354 1.00 89.81 70 GLY A N 1
ATOM 492 C CA . GLY A 1 70 ? 10.743 5.938 2.716 1.00 89.81 70 GLY A CA 1
ATOM 493 C C . GLY A 1 70 ? 11.652 4.745 2.425 1.00 89.81 70 GLY A C 1
ATOM 494 O O . GLY A 1 70 ? 12.874 4.820 2.547 1.00 89.81 70 GLY A O 1
ATOM 495 N N . LEU A 1 71 ? 11.023 3.616 2.112 1.00 92.38 71 LEU A N 1
ATOM 496 C CA . LEU A 1 71 ? 11.672 2.341 1.840 1.00 92.38 71 LEU A CA 1
ATOM 497 C C . LEU A 1 71 ? 11.216 1.852 0.466 1.00 92.38 71 LEU A C 1
ATOM 499 O O . LEU A 1 71 ? 10.027 1.594 0.292 1.00 92.38 71 LEU A O 1
ATOM 503 N N . ASP A 1 72 ? 12.155 1.653 -0.456 1.00 92.62 72 ASP A N 1
ATOM 504 C CA . ASP A 1 72 ? 11.840 1.082 -1.766 1.00 92.62 72 ASP A CA 1
ATOM 505 C C . ASP A 1 72 ? 12.041 -0.431 -1.701 1.00 92.62 72 ASP A C 1
ATOM 507 O O . ASP A 1 72 ? 13.118 -0.916 -1.331 1.00 92.62 72 ASP A O 1
ATOM 511 N N . ILE A 1 73 ? 11.005 -1.187 -2.049 1.00 93.94 73 ILE A N 1
ATOM 512 C CA . ILE A 1 73 ? 11.028 -2.649 -2.052 1.00 93.94 73 ILE A CA 1
ATOM 513 C C . ILE A 1 73 ? 10.880 -3.121 -3.494 1.00 93.94 73 ILE A C 1
ATOM 515 O O . ILE A 1 73 ? 9.987 -2.678 -4.207 1.00 93.94 73 ILE A O 1
ATOM 519 N N . ALA A 1 74 ? 11.773 -4.009 -3.918 1.00 94.25 74 ALA A N 1
ATOM 520 C CA . ALA A 1 74 ? 11.720 -4.634 -5.225 1.00 94.25 74 ALA A CA 1
ATOM 521 C C . ALA A 1 74 ? 10.494 -5.542 -5.346 1.00 94.25 74 ALA A C 1
ATOM 523 O O . ALA A 1 74 ? 10.090 -6.198 -4.385 1.00 94.25 74 ALA A O 1
ATOM 524 N N . GLY A 1 75 ? 9.992 -5.670 -6.562 1.00 93.06 75 GLY A N 1
ATOM 525 C CA . GLY A 1 75 ? 9.100 -6.743 -6.963 1.00 93.06 75 GLY A CA 1
ATOM 526 C C . GLY A 1 75 ? 8.586 -6.517 -8.371 1.00 93.06 75 GLY A C 1
ATOM 527 O O . GLY A 1 75 ? 9.044 -5.606 -9.064 1.00 93.06 75 GLY A O 1
ATOM 528 N N . ASN A 1 76 ? 7.683 -7.383 -8.803 1.00 94.56 76 ASN A N 1
ATOM 529 C CA . ASN A 1 76 ? 7.147 -7.368 -10.153 1.00 94.56 76 ASN A CA 1
ATOM 530 C C . ASN A 1 76 ? 5.831 -6.591 -10.200 1.00 94.56 76 ASN A C 1
ATOM 532 O O . ASN A 1 76 ? 5.088 -6.535 -9.216 1.00 94.56 76 ASN A O 1
ATOM 536 N N . ALA A 1 77 ? 5.517 -6.022 -11.363 1.00 93.56 77 ALA A N 1
ATOM 537 C CA . ALA A 1 77 ? 4.205 -5.433 -11.597 1.00 93.56 77 ALA A CA 1
ATOM 538 C C . ALA A 1 77 ? 3.109 -6.492 -11.368 1.00 93.56 77 ALA A C 1
ATOM 540 O O . ALA A 1 77 ? 3.191 -7.600 -11.900 1.00 93.56 77 ALA A O 1
ATOM 541 N N . GLY A 1 78 ? 2.106 -6.167 -10.554 1.00 93.62 78 GLY A N 1
ATOM 542 C CA . GLY A 1 78 ? 1.047 -7.100 -10.153 1.00 93.62 78 GLY A CA 1
ATOM 543 C C . GLY A 1 78 ? 1.288 -7.871 -8.864 1.00 93.62 78 GLY A C 1
ATOM 544 O O . GLY A 1 78 ? 0.340 -8.466 -8.344 1.00 93.62 78 GLY A O 1
ATOM 545 N N . ASP A 1 79 ? 2.492 -7.821 -8.293 1.00 95.31 79 ASP A N 1
ATOM 546 C CA . ASP A 1 79 ? 2.741 -8.457 -7.004 1.00 95.31 79 ASP A CA 1
ATOM 547 C C . ASP A 1 79 ? 1.848 -7.834 -5.912 1.00 95.31 79 ASP A C 1
ATOM 549 O O . ASP A 1 79 ? 1.632 -6.614 -5.883 1.00 95.31 79 ASP A O 1
ATOM 553 N N . PRO A 1 80 ? 1.307 -8.652 -4.991 1.00 95.94 80 PRO A N 1
ATOM 554 C CA . PRO A 1 80 ? 0.404 -8.166 -3.962 1.00 95.94 80 PRO A CA 1
ATOM 555 C C . PRO A 1 80 ? 1.154 -7.315 -2.933 1.00 95.94 80 PRO A C 1
ATOM 557 O O . PRO A 1 80 ? 2.110 -7.771 -2.306 1.00 95.94 80 PRO A O 1
ATOM 560 N N . VAL A 1 81 ? 0.650 -6.105 -2.692 1.00 96.62 81 VAL A N 1
ATOM 561 C CA . VAL A 1 81 ? 1.065 -5.262 -1.566 1.00 96.62 81 VAL A CA 1
ATOM 562 C C . VAL A 1 81 ? 0.104 -5.495 -0.414 1.00 96.62 81 VAL A C 1
ATOM 564 O O . VAL A 1 81 ? -1.115 -5.346 -0.571 1.00 96.62 81 VAL A O 1
ATOM 567 N N . ILE A 1 82 ? 0.645 -5.856 0.747 1.00 96.56 82 ILE A N 1
ATOM 568 C CA . ILE A 1 82 ? -0.133 -6.147 1.953 1.00 96.56 82 ILE A CA 1
ATOM 569 C C . ILE A 1 82 ? -0.010 -5.033 2.994 1.00 96.56 82 ILE A C 1
ATOM 571 O O . ILE A 1 82 ? 1.012 -4.356 3.089 1.00 96.56 82 ILE A O 1
ATOM 575 N N . ALA A 1 83 ? -1.048 -4.858 3.811 1.00 96.44 83 ALA A N 1
ATOM 576 C CA . ALA A 1 83 ? -1.014 -3.920 4.924 1.00 96.44 83 ALA A CA 1
ATOM 577 C C . ALA A 1 83 ? -0.001 -4.375 5.986 1.00 96.44 83 ALA A C 1
ATOM 579 O O . ALA A 1 83 ? -0.086 -5.485 6.517 1.00 96.44 83 ALA A O 1
ATOM 580 N N . ALA A 1 84 ? 0.930 -3.488 6.339 1.00 95.31 84 ALA A N 1
ATOM 581 C CA . ALA A 1 84 ? 1.970 -3.764 7.327 1.00 95.31 84 ALA A CA 1
ATOM 582 C C . ALA A 1 84 ? 1.420 -3.986 8.749 1.00 95.31 84 ALA A C 1
ATOM 584 O O . ALA A 1 84 ? 2.051 -4.659 9.559 1.00 95.31 84 ALA A O 1
ATOM 585 N N . ALA A 1 85 ? 0.254 -3.435 9.075 1.00 95.31 85 ALA A N 1
ATOM 586 C CA . ALA A 1 85 ? -0.439 -3.638 10.345 1.00 95.31 85 ALA A CA 1
ATOM 587 C C . ALA A 1 85 ? -1.946 -3.386 10.172 1.00 95.31 85 ALA A C 1
ATOM 589 O O . ALA A 1 85 ? -2.378 -2.878 9.135 1.00 95.31 85 ALA A O 1
ATOM 590 N N . ASP A 1 86 ? -2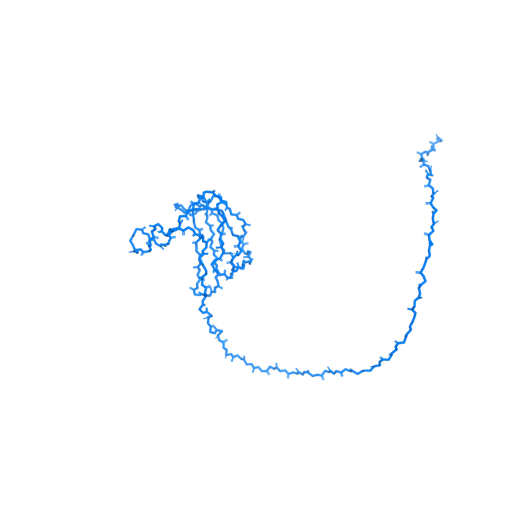.747 -3.722 11.182 1.00 94.81 86 ASP A N 1
ATOM 591 C CA . ASP A 1 86 ? -4.177 -3.406 11.198 1.00 94.81 86 ASP A CA 1
ATOM 592 C C . ASP A 1 86 ? -4.403 -1.895 11.222 1.00 94.81 86 ASP A C 1
ATOM 594 O O . ASP A 1 86 ? -3.668 -1.156 11.879 1.00 94.81 86 ASP A O 1
ATOM 598 N N . GLY A 1 87 ? -5.421 -1.410 10.520 1.00 95.06 87 GLY A N 1
ATOM 599 C CA . GLY A 1 87 ? -5.708 0.017 10.491 1.00 95.06 87 GLY A CA 1
ATOM 600 C C . GLY A 1 87 ? -6.912 0.390 9.644 1.00 95.06 87 GLY A C 1
ATOM 601 O O . GLY A 1 87 ? -7.668 -0.453 9.163 1.00 95.06 87 GLY A O 1
ATOM 602 N N . ARG A 1 88 ? -7.089 1.696 9.459 1.00 96.75 88 ARG A N 1
ATOM 603 C CA . ARG A 1 88 ? -8.107 2.282 8.590 1.00 96.75 88 ARG A CA 1
ATOM 604 C C . ARG A 1 88 ? -7.440 2.978 7.417 1.00 96.75 88 ARG A C 1
ATOM 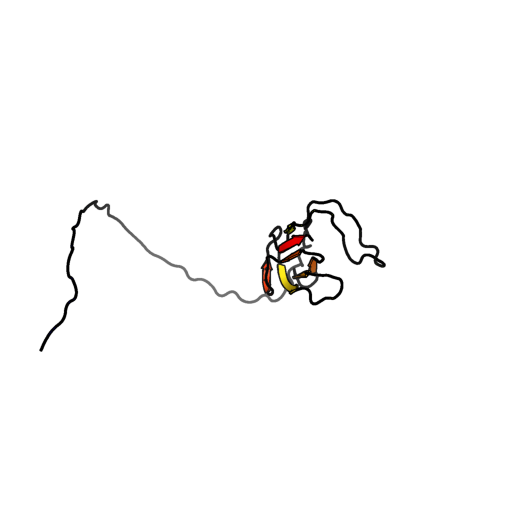606 O O . ARG A 1 88 ? -6.535 3.787 7.606 1.00 96.75 88 ARG A O 1
ATOM 613 N N . VAL A 1 89 ? -7.929 2.710 6.216 1.00 97.44 89 VAL A N 1
ATOM 614 C CA . VAL A 1 89 ? -7.534 3.439 5.014 1.00 97.44 89 VAL A CA 1
ATOM 615 C C . VAL A 1 89 ? -8.078 4.861 5.108 1.00 97.44 89 VAL A C 1
ATOM 617 O O . VAL A 1 89 ? -9.287 5.059 5.207 1.00 97.44 89 VAL A O 1
ATOM 620 N N . VAL A 1 90 ? -7.190 5.848 5.108 1.00 96.75 90 VAL A N 1
ATOM 621 C CA . VAL A 1 90 ? -7.548 7.273 5.215 1.00 96.75 90 VAL A CA 1
ATOM 622 C C . VAL A 1 90 ? -7.380 8.026 3.901 1.00 96.75 90 VAL A C 1
ATOM 624 O O . VAL A 1 90 ? -7.852 9.149 3.796 1.00 96.75 90 VAL A O 1
ATOM 627 N N . PHE A 1 91 ? -6.717 7.416 2.917 1.00 95.50 91 PHE A N 1
ATOM 628 C CA . PHE A 1 91 ? -6.527 7.995 1.592 1.00 95.50 91 PHE A CA 1
ATOM 629 C C . PHE A 1 91 ? -6.342 6.897 0.548 1.00 95.50 91 PHE A C 1
ATOM 631 O O . PHE A 1 91 ? -5.606 5.934 0.792 1.00 95.50 91 PHE A O 1
ATOM 638 N N . VAL A 1 92 ? -6.980 7.073 -0.608 1.00 95.88 92 VAL A N 1
ATOM 639 C CA . VAL A 1 92 ? -6.818 6.242 -1.806 1.00 95.88 92 VAL A CA 1
ATOM 640 C C . VAL A 1 92 ? -6.858 7.147 -3.030 1.00 95.88 92 VAL A C 1
ATOM 642 O O . VAL A 1 92 ? -7.873 7.787 -3.285 1.00 95.88 92 VAL A O 1
ATOM 645 N N . GLY A 1 93 ? -5.797 7.160 -3.834 1.00 92.50 93 GLY A N 1
ATOM 646 C CA . GLY A 1 93 ? -5.842 7.843 -5.125 1.00 92.50 93 GLY A CA 1
ATOM 647 C C . GLY A 1 93 ? -4.484 8.225 -5.693 1.00 92.50 93 GLY A C 1
ATOM 648 O O . GLY A 1 93 ? -3.440 7.914 -5.129 1.00 92.50 93 GLY A O 1
ATOM 649 N N . SER A 1 94 ? -4.520 8.924 -6.827 1.00 91.81 94 SER A N 1
ATOM 650 C CA . SER A 1 94 ? -3.348 9.385 -7.588 1.00 91.81 94 SER A CA 1
ATOM 651 C C . SER A 1 94 ? -3.192 10.907 -7.633 1.00 91.81 94 SER A C 1
ATOM 653 O O . SER A 1 94 ? -2.402 11.450 -8.403 1.00 91.81 94 SER A O 1
ATOM 655 N N . GLN A 1 95 ? -3.937 11.615 -6.782 1.00 85.38 95 GLN A N 1
ATOM 656 C CA . GLN A 1 95 ? -3.982 13.081 -6.755 1.00 85.38 95 GLN A CA 1
ATOM 657 C C . GLN A 1 95 ? -2.671 13.716 -6.262 1.00 85.38 95 GLN A C 1
ATOM 659 O O . GLN A 1 95 ? -2.424 14.900 -6.494 1.00 85.38 95 GLN A O 1
ATOM 664 N N . LEU A 1 96 ? -1.808 12.941 -5.600 1.00 85.62 96 LEU A N 1
ATOM 665 C CA . LEU A 1 96 ? -0.510 13.399 -5.120 1.00 85.62 96 LEU A CA 1
ATOM 666 C C . LEU A 1 96 ? 0.546 13.240 -6.220 1.00 85.62 96 LEU A C 1
ATOM 668 O O . LEU A 1 96 ? 1.024 12.140 -6.511 1.00 85.62 96 LEU A O 1
ATOM 672 N N . ARG A 1 97 ? 0.926 14.368 -6.833 1.00 87.56 97 ARG A N 1
ATOM 673 C CA . ARG A 1 97 ? 1.923 14.407 -7.912 1.00 87.56 97 ARG A CA 1
ATOM 674 C 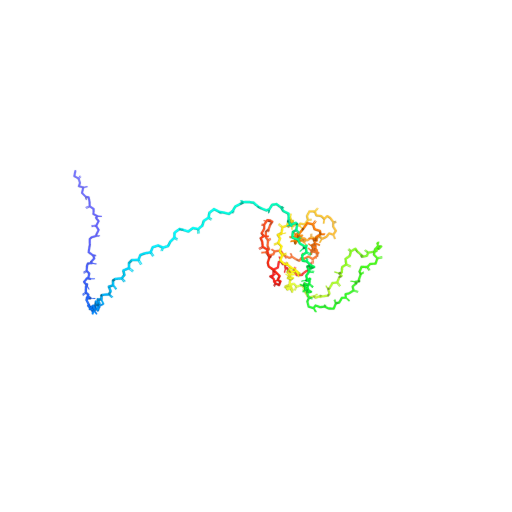C . ARG A 1 97 ? 3.230 13.747 -7.459 1.00 87.56 97 ARG A C 1
ATOM 676 O O . ARG A 1 97 ? 3.802 14.124 -6.441 1.00 87.56 97 ARG A O 1
ATOM 683 N N . GLY A 1 98 ? 3.713 12.803 -8.265 1.00 86.38 98 GLY A N 1
ATOM 684 C CA . GLY A 1 98 ? 4.972 12.094 -8.034 1.00 86.38 98 GLY A CA 1
ATOM 685 C C . GLY A 1 98 ? 4.849 10.774 -7.269 1.00 86.38 98 GLY A C 1
ATOM 686 O O . GLY A 1 98 ? 5.806 10.014 -7.300 1.00 86.38 98 GLY A O 1
ATOM 687 N N . TYR A 1 99 ? 3.700 10.462 -6.656 1.00 87.94 99 TYR A N 1
ATOM 688 C CA . TYR A 1 99 ? 3.493 9.194 -5.932 1.00 87.94 99 TYR A CA 1
ATOM 689 C C . TYR A 1 99 ? 2.689 8.147 -6.717 1.00 87.94 99 TYR A C 1
ATOM 691 O O . TYR A 1 99 ? 2.693 6.972 -6.353 1.00 87.94 99 TYR A O 1
ATOM 699 N N . GLY A 1 100 ? 2.010 8.545 -7.798 1.00 91.31 100 GLY A N 1
ATOM 700 C CA . GLY A 1 100 ? 1.131 7.641 -8.545 1.00 91.31 100 GLY A CA 1
ATOM 701 C C . GLY A 1 100 ? -0.039 7.167 -7.684 1.00 91.31 100 GLY A C 1
ATOM 702 O O . GLY A 1 100 ? -0.486 7.901 -6.803 1.00 91.31 100 GLY A O 1
ATOM 703 N N . ASN A 1 101 ? -0.544 5.955 -7.925 1.00 94.12 101 ASN A N 1
ATOM 704 C CA . ASN A 1 101 ? -1.613 5.416 -7.089 1.00 94.12 101 ASN A CA 1
ATOM 705 C C . ASN A 1 101 ? -1.073 5.097 -5.695 1.00 94.12 101 ASN A C 1
ATOM 707 O O . ASN A 1 101 ? -0.156 4.286 -5.522 1.00 94.12 101 ASN A O 1
ATOM 711 N N . MET A 1 102 ? -1.671 5.733 -4.697 1.00 94.44 102 MET A N 1
ATOM 712 C CA . MET A 1 102 ? -1.216 5.690 -3.324 1.00 94.44 102 MET A CA 1
ATOM 713 C C . MET A 1 102 ? -2.349 5.320 -2.372 1.00 94.44 102 MET A C 1
ATOM 715 O O . MET A 1 102 ? -3.494 5.742 -2.539 1.00 94.44 102 MET A O 1
ATOM 719 N N . VAL A 1 103 ? -1.996 4.557 -1.341 1.00 96.50 103 VAL A N 1
ATOM 720 C CA . VAL A 1 103 ? -2.865 4.205 -0.219 1.00 96.50 103 VAL A CA 1
ATOM 721 C C . VAL A 1 103 ?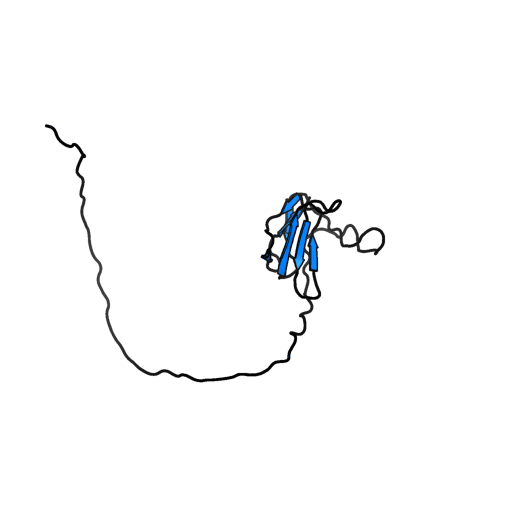 -2.186 4.631 1.074 1.00 96.50 103 VAL A C 1
ATOM 723 O O . VAL A 1 103 ? -1.013 4.325 1.288 1.00 96.50 103 VAL A O 1
ATOM 726 N N . ILE A 1 104 ? -2.921 5.304 1.958 1.00 96.00 104 ILE A N 1
ATOM 727 C CA . ILE A 1 104 ? -2.448 5.610 3.313 1.00 96.00 104 ILE A CA 1
ATOM 728 C C . ILE A 1 104 ? -3.328 4.885 4.319 1.00 96.00 104 ILE A C 1
ATOM 730 O O . ILE A 1 104 ? -4.551 5.043 4.322 1.00 96.00 104 ILE A O 1
ATOM 734 N N . VAL A 1 105 ? -2.695 4.112 5.197 1.00 96.69 105 VAL A N 1
ATOM 735 C CA . VAL A 1 105 ? -3.354 3.395 6.287 1.00 96.69 105 VAL A CA 1
ATOM 736 C C . VAL A 1 105 ? -2.947 4.029 7.611 1.00 96.69 105 VAL A C 1
ATOM 738 O O . VAL A 1 105 ? -1.770 4.072 7.968 1.00 96.69 105 VAL A O 1
ATOM 741 N N . LYS A 1 106 ? -3.936 4.522 8.354 1.00 95.56 106 LYS A N 1
ATOM 742 C CA . LYS A 1 106 ? -3.777 4.971 9.736 1.00 95.56 106 LYS A CA 1
ATOM 743 C C . LYS A 1 106 ? -3.938 3.771 10.661 1.00 95.56 106 LYS A C 1
ATOM 745 O O . LYS A 1 106 ? -5.006 3.162 10.692 1.00 95.56 106 LYS A O 1
ATOM 750 N N . HIS A 1 107 ? -2.902 3.454 11.427 1.00 94.56 107 HIS A N 1
ATOM 751 C CA . HIS A 1 107 ? -2.931 2.335 12.373 1.00 94.56 107 HIS A CA 1
ATOM 752 C C . HIS A 1 107 ? -3.409 2.788 13.752 1.00 94.56 107 HIS A C 1
ATOM 754 O O . HIS A 1 107 ? -4.221 2.123 14.387 1.00 94.56 107 HIS A O 1
ATOM 760 N N . ASN A 1 108 ? -2.940 3.953 14.195 1.00 90.81 108 ASN A N 1
ATOM 761 C CA . ASN A 1 108 ? -3.326 4.574 15.457 1.00 90.81 108 ASN A CA 1
ATOM 762 C C . ASN A 1 108 ? -3.062 6.094 15.407 1.00 90.81 108 ASN A C 1
ATOM 764 O O . ASN A 1 108 ? -3.027 6.679 14.325 1.00 90.81 108 ASN A O 1
ATOM 768 N N . GLU A 1 109 ? -2.961 6.763 16.556 1.00 89.06 109 GLU A N 1
ATOM 769 C CA . GLU A 1 109 ? -2.769 8.222 16.621 1.00 89.06 109 GLU A CA 1
ATOM 770 C C . GLU A 1 109 ? -1.360 8.655 16.203 1.00 89.06 109 GLU A C 1
ATOM 772 O O . GLU A 1 109 ? -1.187 9.766 15.710 1.00 89.06 109 GLU A O 1
ATOM 777 N N . THR A 1 110 ? -0.379 7.759 16.336 1.00 90.19 110 THR A N 1
ATOM 778 C CA . THR A 1 110 ? 1.043 8.063 16.135 1.00 90.19 110 THR A CA 1
ATOM 779 C C . THR A 1 110 ? 1.590 7.509 14.819 1.00 90.19 110 THR A C 1
ATOM 781 O O . THR A 1 110 ? 2.534 8.065 14.262 1.00 90.19 110 THR A O 1
ATOM 784 N N . PHE A 1 111 ? 1.022 6.415 14.306 1.00 91.25 111 PHE A N 1
ATOM 785 C CA . PHE A 1 111 ? 1.567 5.687 13.165 1.00 91.25 111 PHE A CA 1
ATOM 786 C C . PHE A 1 111 ? 0.631 5.669 11.954 1.00 91.25 111 PHE A C 1
ATOM 788 O O . PHE A 1 111 ? -0.528 5.241 12.023 1.00 91.25 111 PHE A O 1
ATOM 795 N N . LEU A 1 112 ? 1.205 6.038 10.808 1.00 93.50 112 LEU A N 1
ATOM 796 C CA . LEU A 1 112 ? 0.624 5.876 9.481 1.00 93.50 112 LEU A CA 1
ATOM 797 C C . LEU A 1 112 ? 1.616 5.150 8.573 1.00 93.50 112 LEU A C 1
ATOM 799 O O . LEU A 1 112 ? 2.825 5.349 8.683 1.00 93.50 112 LEU A O 1
ATOM 803 N N . THR A 1 113 ? 1.098 4.342 7.656 1.00 94.56 113 THR A N 1
ATOM 804 C CA . THR A 1 113 ? 1.882 3.765 6.563 1.00 94.56 113 THR A CA 1
ATOM 805 C C . THR A 1 113 ? 1.354 4.261 5.229 1.00 94.56 113 THR A C 1
ATOM 807 O O . THR A 1 113 ? 0.150 4.434 5.043 1.00 94.56 113 THR A O 1
ATOM 810 N N . ALA A 1 114 ? 2.277 4.522 4.314 1.00 94.69 114 ALA A N 1
ATOM 811 C CA . ALA A 1 114 ? 2.010 5.050 2.9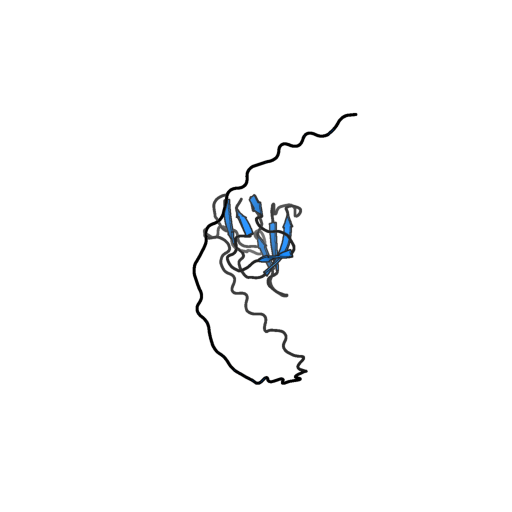91 1.00 94.69 114 ALA A CA 1
ATOM 812 C C . ALA A 1 114 ? 2.591 4.092 1.950 1.00 94.69 114 ALA A C 1
ATOM 814 O O . ALA A 1 114 ? 3.786 3.804 1.976 1.00 94.69 114 ALA A O 1
ATOM 815 N N . TYR A 1 115 ? 1.743 3.624 1.041 1.00 95.31 115 TYR A N 1
ATOM 816 C CA . TYR A 1 115 ? 2.104 2.734 -0.058 1.00 95.31 115 TYR A CA 1
ATOM 817 C C . TYR A 1 115 ? 1.893 3.509 -1.349 1.00 95.31 115 TYR A C 1
ATOM 819 O O . TYR A 1 115 ? 0.753 3.822 -1.676 1.00 95.31 115 TYR A O 1
ATOM 827 N N . ALA A 1 116 ? 2.968 3.849 -2.050 1.00 94.50 116 ALA A N 1
ATOM 828 C CA . ALA A 1 116 ? 2.952 4.598 -3.308 1.00 94.50 116 ALA A CA 1
ATOM 829 C C . ALA A 1 116 ? 3.483 3.728 -4.454 1.00 94.50 116 ALA A C 1
ATOM 831 O O . ALA A 1 116 ? 3.944 2.619 -4.194 1.00 94.50 116 ALA A O 1
ATOM 832 N N . HIS A 1 117 ? 3.435 4.239 -5.689 1.00 94.56 117 HIS A N 1
ATOM 833 C CA . HIS A 1 117 ? 3.881 3.515 -6.889 1.00 94.56 117 HIS A CA 1
ATOM 834 C C . HIS A 1 117 ? 3.215 2.135 -6.998 1.00 94.56 117 HIS A C 1
ATOM 836 O O . HIS A 1 117 ? 3.866 1.094 -7.075 1.00 94.56 117 HIS A O 1
ATOM 842 N N . ASN A 1 118 ? 1.886 2.147 -6.883 1.00 95.25 118 ASN A N 1
ATOM 843 C CA . ASN A 1 118 ? 1.062 0.979 -7.147 1.00 95.25 118 ASN A CA 1
ATOM 844 C C . ASN A 1 118 ? 0.433 1.115 -8.537 1.00 95.25 118 ASN A C 1
ATOM 846 O O . ASN A 1 118 ? -0.013 2.202 -8.922 1.00 95.25 118 ASN A O 1
ATOM 850 N N . GLN A 1 119 ? 0.256 0.005 -9.246 1.00 94.75 119 GLN A N 1
ATOM 851 C CA . GLN A 1 119 ? -0.514 0.002 -10.492 1.00 94.75 119 GLN A CA 1
ATOM 852 C C . GLN A 1 119 ? -2.023 0.047 -10.234 1.00 94.75 119 GLN A C 1
ATOM 854 O O . GLN A 1 119 ? -2.764 0.691 -10.972 1.00 94.75 119 GLN A O 1
ATOM 859 N N . ALA A 1 120 ? -2.482 -0.628 -9.176 1.00 94.56 120 ALA A N 1
ATOM 860 C CA . ALA A 1 120 ? -3.895 -0.800 -8.871 1.00 94.56 120 ALA A CA 1
ATOM 861 C C . ALA A 1 120 ? -4.124 -0.850 -7.360 1.00 94.56 120 ALA A C 1
ATOM 863 O O . ALA A 1 120 ? -3.292 -1.341 -6.597 1.00 94.56 120 ALA A O 1
ATOM 864 N N . ILE A 1 121 ? -5.281 -0.349 -6.928 1.00 95.88 121 ILE A N 1
ATOM 865 C CA . ILE A 1 121 ? -5.675 -0.314 -5.520 1.00 95.88 121 ILE A CA 1
ATOM 866 C C . ILE A 1 121 ? -6.870 -1.246 -5.323 1.00 95.88 121 ILE A C 1
ATOM 868 O O . ILE A 1 121 ? -7.869 -1.145 -6.030 1.00 95.88 121 ILE A O 1
ATOM 872 N N . ALA A 1 122 ? -6.766 -2.152 -4.351 1.00 96.06 122 ALA A N 1
ATOM 873 C CA . ALA A 1 122 ? -7.789 -3.155 -4.050 1.00 96.06 122 ALA A CA 1
ATOM 874 C C . ALA A 1 122 ? -8.742 -2.733 -2.914 1.00 96.06 122 ALA A C 1
ATOM 876 O O . ALA A 1 122 ? -9.715 -3.430 -2.627 1.00 96.06 122 ALA A O 1
ATOM 877 N N . VAL A 1 123 ? -8.461 -1.609 -2.250 1.00 96.69 123 VAL A N 1
ATOM 878 C CA . VAL A 1 123 ? -9.224 -1.089 -1.105 1.00 96.69 123 VAL A CA 1
ATOM 879 C C . VAL A 1 123 ? -9.829 0.282 -1.385 1.00 96.69 123 VAL A C 1
ATOM 881 O O . VAL A 1 123 ? -9.456 0.972 -2.330 1.00 96.69 123 VAL A O 1
ATOM 884 N N . LYS A 1 124 ? -10.780 0.683 -0.544 1.00 95.94 124 LYS A N 1
ATOM 885 C CA . LYS A 1 124 ? -11.461 1.979 -0.615 1.00 95.94 124 LYS A CA 1
ATOM 886 C C . LYS A 1 124 ? -11.132 2.839 0.599 1.00 95.94 124 LYS A C 1
ATOM 888 O O . LYS A 1 124 ? -10.742 2.334 1.652 1.00 95.94 124 LYS A O 1
ATOM 893 N N . GLU A 1 125 ? -11.333 4.143 0.465 1.00 95.12 125 GLU A N 1
ATOM 894 C CA . GLU A 1 125 ? -11.241 5.064 1.597 1.00 95.12 125 GLU A CA 1
ATOM 895 C C . GLU A 1 125 ? -12.202 4.659 2.719 1.00 95.12 125 GLU A C 1
ATOM 897 O O . GLU A 1 125 ? -13.274 4.101 2.483 1.00 95.12 125 GLU A O 1
ATOM 902 N N . ASN A 1 126 ? -11.799 4.928 3.960 1.00 96.00 126 ASN A N 1
ATOM 903 C CA . ASN A 1 126 ? -12.484 4.543 5.192 1.00 96.00 126 ASN A CA 1
ATOM 904 C C . ASN A 1 126 ? -12.618 3.032 5.444 1.00 96.00 126 ASN A C 1
ATOM 906 O O . ASN A 1 126 ? -13.151 2.655 6.492 1.00 96.00 126 ASN A O 1
ATOM 910 N N . GLN A 1 127 ? -12.108 2.165 4.567 1.00 97.25 127 GLN A N 1
ATOM 911 C CA . GLN A 1 127 ? -12.116 0.720 4.777 1.00 97.25 127 GLN A CA 1
ATOM 912 C C . GLN A 1 127 ? -11.194 0.320 5.939 1.00 97.25 127 GLN A C 1
ATOM 914 O O . GLN A 1 127 ? -10.093 0.850 6.092 1.00 97.25 127 GLN A O 1
ATOM 919 N N . ILE A 1 128 ? -11.641 -0.634 6.758 1.00 96.25 128 ILE A N 1
ATOM 920 C CA . ILE A 1 128 ? -10.790 -1.283 7.762 1.00 96.25 128 ILE A CA 1
ATOM 921 C C . ILE A 1 128 ? -9.991 -2.391 7.080 1.00 96.25 128 ILE A C 1
ATOM 923 O O . ILE A 1 128 ? -10.565 -3.232 6.385 1.00 96.25 128 ILE A O 1
ATOM 927 N N . VAL A 1 129 ? -8.679 -2.384 7.289 1.00 96.25 129 VAL A N 1
ATOM 928 C CA . VAL A 1 129 ? -7.747 -3.390 6.776 1.00 96.25 129 VAL A CA 1
ATOM 929 C C . VAL A 1 129 ? -7.060 -4.092 7.933 1.00 96.25 129 VAL A C 1
ATOM 931 O O . VAL A 1 129 ? -6.777 -3.480 8.965 1.00 96.25 129 VAL A O 1
ATOM 934 N N . ARG A 1 130 ? -6.799 -5.385 7.758 1.00 95.25 130 ARG A N 1
ATOM 935 C CA . ARG A 1 130 ? -6.043 -6.185 8.720 1.00 95.25 130 ARG A CA 1
ATOM 936 C C . ARG A 1 130 ? -4.591 -6.338 8.302 1.00 95.25 130 ARG A C 1
ATOM 938 O O . ARG A 1 130 ? -4.280 -6.275 7.113 1.00 95.25 130 ARG A O 1
ATOM 945 N N . GLN A 1 131 ? -3.711 -6.580 9.264 1.00 94.69 131 GLN A N 1
ATOM 946 C CA . GLN A 1 131 ? -2.327 -6.937 8.977 1.00 94.69 131 GLN A CA 1
ATOM 947 C C . GLN A 1 131 ? -2.267 -8.120 7.997 1.00 94.69 131 GLN A C 1
ATOM 949 O O . GLN A 1 131 ? -2.962 -9.120 8.166 1.00 94.69 131 GLN A O 1
ATOM 954 N N . GLY A 1 132 ? -1.449 -7.998 6.950 1.00 94.50 132 GLY A N 1
ATOM 955 C CA . GLY A 1 132 ? -1.297 -9.028 5.918 1.00 94.50 132 GLY A CA 1
ATOM 956 C C . GLY A 1 132 ? -2.398 -9.055 4.855 1.00 94.50 132 GLY A C 1
ATOM 957 O O . GLY A 1 132 ? -2.296 -9.808 3.890 1.00 94.50 132 GLY A O 1
ATOM 958 N N . GLN A 1 133 ? -3.429 -8.216 4.972 1.00 96.62 133 GLN A N 1
ATOM 959 C CA . GLN A 1 133 ? -4.461 -8.097 3.947 1.00 96.62 133 GLN A CA 1
ATOM 960 C C . GLN A 1 133 ? -3.905 -7.411 2.694 1.00 96.62 133 GLN A C 1
ATOM 962 O O . GLN A 1 133 ? -3.252 -6.373 2.802 1.00 96.62 133 GLN A O 1
ATOM 967 N N . LYS A 1 134 ? -4.216 -7.939 1.503 1.00 96.81 134 LYS A N 1
ATOM 968 C CA . LYS A 1 134 ? -3.903 -7.280 0.224 1.00 96.81 134 LYS A CA 1
ATOM 969 C C . LYS A 1 134 ? -4.638 -5.939 0.130 1.00 96.81 134 LYS A C 1
ATOM 971 O O . LYS A 1 134 ? -5.862 -5.892 0.255 1.00 96.81 134 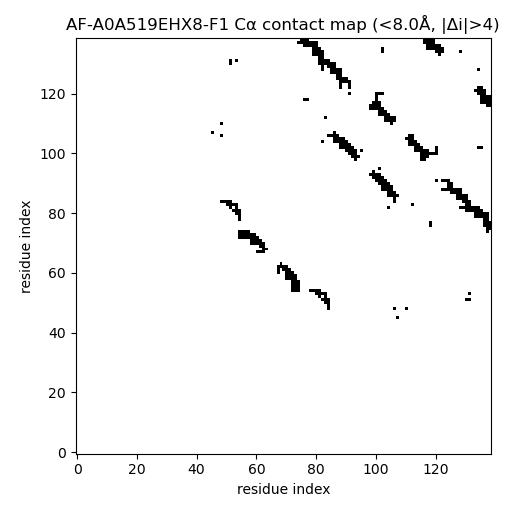LYS A O 1
ATOM 976 N N . ILE A 1 135 ? -3.885 -4.870 -0.110 1.00 97.00 135 ILE A N 1
ATOM 977 C CA . ILE A 1 135 ? -4.399 -3.500 -0.239 1.00 97.00 135 ILE A CA 1
ATOM 978 C C . ILE A 1 135 ? -4.191 -2.915 -1.635 1.00 97.00 135 ILE A C 1
ATOM 980 O O . ILE A 1 135 ? -4.984 -2.086 -2.077 1.00 97.00 135 ILE A O 1
ATOM 984 N N . ALA A 1 136 ? -3.156 -3.356 -2.343 1.00 96.81 136 ALA A N 1
ATOM 985 C CA . ALA A 1 136 ? -2.799 -2.846 -3.658 1.00 96.81 136 ALA A CA 1
ATOM 986 C C . ALA A 1 136 ? -1.990 -3.884 -4.447 1.00 96.81 136 ALA A C 1
ATOM 988 O O . ALA A 1 136 ? -1.701 -4.982 -3.959 1.00 96.81 136 ALA A O 1
ATOM 989 N N . GLU A 1 137 ? -1.653 -3.525 -5.677 1.00 96.50 137 GLU A N 1
ATOM 990 C CA . GLU A 1 137 ? -0.754 -4.258 -6.562 1.00 96.50 137 GLU A CA 1
ATOM 991 C C . GLU A 1 137 ? 0.408 -3.351 -6.956 1.00 96.50 137 GLU A C 1
ATOM 993 O O . GLU A 1 137 ? 0.185 -2.187 -7.299 1.00 96.50 137 GLU A O 1
ATOM 998 N N . MET A 1 138 ? 1.633 -3.873 -6.912 1.00 95.19 138 MET A N 1
ATOM 999 C CA . MET A 1 138 ? 2.832 -3.104 -7.262 1.00 95.19 138 MET A CA 1
ATOM 1000 C C . MET A 1 138 ? 2.829 -2.687 -8.734 1.00 95.19 138 MET A C 1
ATOM 1002 O O . MET A 1 138 ? 2.387 -3.465 -9.581 1.00 95.19 138 MET A O 1
ATOM 1006 N N . GLY A 1 139 ? 3.345 -1.487 -9.037 1.00 89.50 139 GLY A N 1
ATOM 1007 C CA . GLY A 1 139 ? 3.674 -1.070 -10.406 1.00 89.50 139 GLY A CA 1
ATOM 1008 C C . GLY A 1 139 ? 3.923 0.418 -10.607 1.00 89.50 139 GLY A C 1
ATOM 1009 O O . GLY A 1 139 ? 3.365 1.242 -9.850 1.00 89.50 139 GLY A O 1
#

Foldseek 3Di:
DDDDDDDDDDDDDDDDDDDDDDDDDDDDDDDDDDDDDDDDDDPDPPPPFQFDQQADADWPDADPVPPDNHTRGDDDFFGFGWGRAWFFWADFAQPDPPFGTKIWGDRDPPDIDIDGQFPFAPDDHRDTHGGGHGGTTHD

Mean predicted aligned error: 15.88 Å